Protein AF-A0A355GFF6-F1 (afdb_monomer_lite)

Foldseek 3Di:
DDDDPPPDDPVVVVVVVVVVVVVVVVVVVVLVVLLVVLVVLLVVLCVQLVVCVVVVVLVSNLVSLVSNLVSCVSNVDDDPVNVVSVVSNVVSVVVVVVVPPDVVVVVVVVVVVDVVVDPVVVVVVVD

Structure (mmCIF, N/CA/C/O backbone):
data_AF-A0A355GFF6-F1
#
_entry.id   AF-A0A355GFF6-F1
#
loop_
_atom_site.group_PDB
_atom_site.id
_atom_site.type_symbol
_atom_site.label_atom_id
_atom_site.label_alt_id
_atom_site.label_comp_id
_atom_site.label_asym_id
_atom_site.label_entity_id
_atom_site.label_seq_id
_atom_site.pdbx_PDB_ins_code
_atom_site.Cartn_x
_atom_site.Cartn_y
_atom_site.Cartn_z
_atom_site.occupancy
_atom_site.B_iso_or_equiv
_atom_site.auth_seq_id
_atom_site.auth_comp_id
_atom_site.auth_asym_id
_atom_site.auth_atom_id
_atom_site.pdbx_PDB_model_num
ATOM 1 N N . PRO A 1 1 ? 1.981 -6.038 -62.815 1.00 48.22 1 PRO A N 1
ATOM 2 C CA . PRO A 1 1 ? 3.260 -5.402 -62.404 1.00 48.22 1 PRO A CA 1
ATOM 3 C C . PRO A 1 1 ? 3.141 -4.952 -60.939 1.00 48.22 1 PRO A C 1
ATOM 5 O O . PRO A 1 1 ? 2.131 -4.349 -60.594 1.00 48.22 1 PRO A O 1
ATOM 8 N N . ALA A 1 2 ? 4.091 -5.349 -60.086 1.00 52.38 2 ALA A N 1
ATOM 9 C CA . ALA A 1 2 ? 3.999 -5.303 -58.619 1.00 52.38 2 ALA A CA 1
ATOM 10 C C . ALA A 1 2 ? 3.908 -3.875 -58.017 1.00 52.38 2 ALA A C 1
ATOM 12 O O . ALA A 1 2 ? 4.435 -2.929 -58.612 1.00 52.38 2 ALA A O 1
ATOM 13 N N . PRO A 1 3 ? 3.266 -3.700 -56.842 1.00 60.47 3 PRO A N 1
ATOM 14 C CA . PRO A 1 3 ? 3.024 -2.388 -56.244 1.00 60.47 3 PRO A CA 1
ATOM 15 C C . PRO A 1 3 ? 4.305 -1.776 -55.653 1.00 60.47 3 PRO A C 1
ATOM 17 O O . PRO A 1 3 ? 5.079 -2.433 -54.961 1.00 60.47 3 PRO A O 1
ATOM 20 N N . ARG A 1 4 ? 4.527 -0.481 -55.911 1.00 62.22 4 ARG A N 1
ATOM 21 C CA . ARG A 1 4 ? 5.644 0.309 -55.366 1.00 62.22 4 ARG A CA 1
ATOM 22 C C . ARG A 1 4 ? 5.295 0.837 -53.971 1.00 62.22 4 ARG A C 1
ATOM 24 O O . ARG A 1 4 ? 4.825 1.962 -53.842 1.00 62.22 4 ARG A O 1
ATOM 31 N N . THR A 1 5 ? 5.576 0.079 -52.917 1.00 59.50 5 THR A N 1
ATOM 32 C CA . THR A 1 5 ? 5.557 0.614 -51.545 1.00 59.50 5 THR A CA 1
ATOM 33 C C . THR A 1 5 ? 6.930 1.188 -51.190 1.00 59.50 5 THR A C 1
ATOM 35 O O . THR A 1 5 ? 7.807 0.485 -50.697 1.00 59.50 5 THR A O 1
ATOM 38 N N . ARG A 1 6 ? 7.138 2.486 -51.440 1.00 64.44 6 ARG A N 1
ATOM 39 C CA . ARG A 1 6 ? 8.245 3.257 -50.843 1.00 64.44 6 ARG A CA 1
ATOM 40 C C . ARG A 1 6 ? 7.728 3.970 -49.592 1.00 64.44 6 ARG A C 1
ATOM 42 O O . ARG A 1 6 ? 7.446 5.160 -49.648 1.00 64.44 6 ARG A O 1
ATOM 49 N N . LEU A 1 7 ? 7.551 3.241 -48.490 1.00 58.78 7 LEU A N 1
ATOM 50 C CA . LEU A 1 7 ? 7.052 3.819 -47.229 1.00 58.78 7 LEU A CA 1
ATOM 51 C C . LEU A 1 7 ? 8.117 3.960 -46.130 1.00 58.78 7 LEU A C 1
ATOM 53 O O . LEU A 1 7 ? 7.887 4.676 -45.163 1.00 58.78 7 LEU A O 1
ATOM 57 N N . LEU A 1 8 ? 9.313 3.393 -46.302 1.00 62.09 8 LEU A N 1
ATOM 58 C CA . LEU A 1 8 ? 10.446 3.615 -45.402 1.00 62.09 8 LEU A CA 1
ATOM 59 C C . LEU A 1 8 ? 11.676 4.033 -46.207 1.00 62.09 8 LEU A C 1
ATOM 61 O O . LEU A 1 8 ? 12.243 3.238 -46.953 1.00 62.09 8 LEU A O 1
ATOM 65 N N . THR A 1 9 ? 12.112 5.285 -46.053 1.00 77.00 9 THR A N 1
ATOM 66 C CA . THR A 1 9 ? 13.504 5.619 -46.366 1.00 77.00 9 THR A CA 1
ATOM 67 C C . THR A 1 9 ? 14.391 4.951 -45.311 1.00 77.00 9 THR A C 1
ATOM 69 O O . THR A 1 9 ? 14.042 4.985 -44.127 1.00 77.00 9 THR A O 1
ATOM 72 N N . PRO A 1 10 ? 15.527 4.343 -45.699 1.00 79.44 10 PRO A N 1
ATOM 73 C CA . PRO A 1 10 ? 16.361 3.547 -44.791 1.00 79.44 10 PRO A CA 1
ATOM 74 C C . PRO A 1 10 ? 16.775 4.331 -43.537 1.00 79.44 10 PRO A C 1
ATOM 76 O O . PRO A 1 10 ? 16.804 3.786 -42.439 1.00 79.44 10 PRO A O 1
ATOM 79 N N . PHE A 1 11 ? 16.974 5.643 -43.674 1.00 82.69 11 PHE A N 1
ATOM 80 C CA . PHE A 1 11 ? 17.254 6.543 -42.558 1.00 82.69 11 PHE A CA 1
ATOM 81 C C . PHE A 1 11 ? 16.125 6.611 -41.513 1.00 82.69 11 PHE A C 1
ATOM 83 O O . PHE A 1 11 ? 16.388 6.563 -40.314 1.00 82.69 11 PHE A O 1
ATOM 90 N N . ARG A 1 12 ? 14.855 6.680 -41.940 1.00 84.75 12 ARG A N 1
ATOM 91 C CA . ARG A 1 12 ? 13.707 6.758 -41.017 1.00 84.75 12 ARG A CA 1
ATOM 92 C C . ARG A 1 12 ? 13.494 5.445 -40.266 1.00 84.75 12 ARG A C 1
ATOM 94 O O . ARG A 1 12 ? 13.119 5.493 -39.102 1.00 84.75 12 ARG A O 1
ATOM 101 N N . ALA A 1 13 ? 13.791 4.309 -40.902 1.00 86.12 13 ALA A N 1
ATOM 102 C CA . ALA A 1 13 ? 13.747 2.995 -40.261 1.00 86.12 13 ALA A CA 1
ATOM 103 C C . ALA A 1 13 ? 14.768 2.895 -39.113 1.00 86.12 13 ALA A C 1
ATOM 105 O O . ALA A 1 13 ? 14.422 2.503 -37.997 1.00 86.12 13 ALA A O 1
ATOM 106 N N . ILE A 1 14 ? 16.007 3.329 -39.365 1.00 89.06 14 ILE A N 1
ATOM 107 C CA . ILE A 1 14 ? 17.073 3.351 -38.354 1.00 89.06 14 ILE A CA 1
ATOM 108 C C . ILE A 1 14 ? 16.699 4.296 -37.206 1.00 89.06 14 ILE A C 1
ATOM 110 O O . ILE A 1 14 ? 16.776 3.908 -36.042 1.00 89.06 14 ILE A O 1
ATOM 114 N N . LEU A 1 15 ? 16.222 5.506 -37.519 1.00 92.00 15 LEU A N 1
ATOM 115 C CA . LEU A 1 15 ? 15.822 6.484 -36.505 1.00 92.00 15 LEU A CA 1
ATOM 116 C C . LEU A 1 15 ? 14.672 5.967 -35.626 1.00 92.00 15 LEU A C 1
ATOM 118 O O . LEU A 1 15 ? 14.729 6.104 -34.406 1.00 92.00 15 LEU A O 1
ATOM 122 N N . SER A 1 16 ? 13.661 5.322 -36.222 1.00 92.25 16 SER A N 1
ATOM 123 C CA . SER A 1 16 ? 12.580 4.694 -35.453 1.00 92.25 16 SER A CA 1
ATOM 124 C C . SER A 1 16 ? 13.083 3.572 -34.548 1.00 92.25 16 SER A C 1
ATOM 126 O O . SER A 1 16 ? 12.622 3.467 -33.417 1.00 92.25 16 SER A O 1
ATOM 128 N N . GLY A 1 17 ? 14.064 2.785 -35.003 1.00 91.94 17 GLY A N 1
ATOM 129 C CA . GLY A 1 17 ? 14.686 1.743 -34.187 1.00 91.94 17 GLY A CA 1
ATOM 130 C C . GLY A 1 17 ? 15.402 2.318 -32.964 1.00 91.94 17 GLY A C 1
ATOM 131 O O . GLY A 1 17 ? 15.198 1.837 -31.854 1.00 91.94 17 GLY A O 1
ATOM 132 N N . ILE A 1 18 ? 16.173 3.396 -33.143 1.00 92.81 18 ILE A N 1
ATOM 133 C CA . ILE A 1 18 ? 16.869 4.073 -32.037 1.00 92.81 18 ILE A CA 1
ATOM 134 C C . ILE A 1 18 ? 15.863 4.644 -31.033 1.00 92.81 18 ILE A C 1
ATOM 136 O O . ILE A 1 18 ? 15.993 4.401 -29.835 1.00 92.81 18 ILE A O 1
ATOM 140 N N . ILE A 1 19 ? 14.837 5.362 -31.505 1.00 94.38 19 ILE A N 1
ATOM 141 C CA . ILE A 1 19 ? 13.800 5.939 -30.635 1.00 94.38 19 ILE A CA 1
ATOM 142 C C . ILE A 1 19 ? 13.077 4.840 -29.850 1.00 94.38 19 ILE A C 1
ATOM 144 O O . ILE A 1 19 ? 12.836 5.000 -28.656 1.00 94.38 19 ILE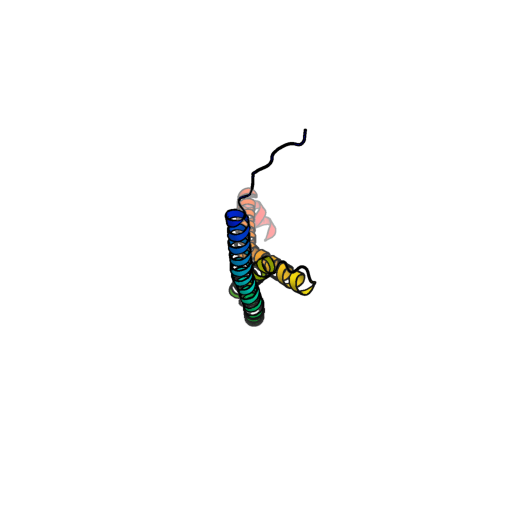 A O 1
ATOM 148 N N . LEU A 1 20 ? 12.770 3.713 -30.495 1.00 94.69 20 LEU A N 1
ATOM 149 C CA . LEU A 1 20 ? 12.105 2.583 -29.856 1.00 94.69 20 LEU A CA 1
ATOM 150 C C . LEU A 1 20 ? 12.975 1.969 -28.749 1.00 94.69 20 LEU A C 1
ATOM 152 O O . LEU A 1 20 ? 12.479 1.736 -27.651 1.00 94.69 20 LEU A O 1
ATOM 156 N N . ILE A 1 21 ? 14.276 1.780 -28.990 1.00 93.00 21 ILE A N 1
ATOM 157 C CA . ILE A 1 21 ? 15.212 1.253 -27.982 1.00 93.00 21 ILE A CA 1
ATOM 158 C C . ILE A 1 21 ? 15.357 2.223 -26.802 1.00 93.00 21 ILE A C 1
ATOM 160 O O . ILE A 1 21 ? 15.277 1.800 -25.647 1.00 93.00 21 ILE A O 1
ATOM 164 N N . VAL A 1 22 ? 15.531 3.521 -27.072 1.00 93.56 22 VAL A N 1
ATOM 165 C CA . VAL A 1 22 ? 15.653 4.548 -26.023 1.00 93.56 22 VAL A CA 1
ATOM 166 C C . VAL A 1 22 ? 14.366 4.634 -25.203 1.00 93.56 22 VAL A C 1
ATOM 168 O O . VAL A 1 22 ? 14.424 4.672 -23.975 1.00 93.56 22 VAL A O 1
ATOM 171 N N . GLY A 1 23 ? 13.207 4.596 -25.864 1.00 92.81 23 GLY A N 1
ATOM 172 C CA . GLY A 1 23 ? 11.900 4.595 -25.214 1.00 92.81 23 GLY A CA 1
ATOM 173 C C . GLY A 1 23 ? 11.693 3.379 -24.312 1.00 92.81 23 GLY A C 1
ATOM 174 O O . GLY A 1 23 ? 11.337 3.545 -23.147 1.00 92.81 23 GLY A O 1
ATOM 175 N N . LEU A 1 24 ? 11.979 2.169 -24.807 1.00 92.38 24 LEU A N 1
ATOM 176 C CA . LEU A 1 24 ? 11.878 0.937 -24.015 1.00 92.38 24 LEU A CA 1
ATOM 177 C C . LEU A 1 24 ? 12.830 0.943 -22.817 1.00 92.38 24 LEU A C 1
ATOM 179 O O . LEU A 1 24 ? 12.431 0.572 -21.716 1.00 92.38 24 LEU A O 1
ATOM 183 N N . THR A 1 25 ? 14.067 1.405 -23.010 1.00 92.06 25 THR A N 1
ATOM 184 C CA . THR A 1 25 ? 15.063 1.480 -21.931 1.00 92.06 25 THR A CA 1
ATOM 185 C C . THR A 1 25 ? 14.640 2.479 -20.858 1.00 92.06 25 THR A C 1
ATOM 187 O O . THR A 1 25 ? 14.638 2.154 -19.672 1.00 92.06 25 THR A O 1
ATOM 190 N N . GLY A 1 26 ? 14.228 3.683 -21.265 1.00 90.56 26 GLY A N 1
ATOM 191 C CA . GLY A 1 26 ? 13.745 4.708 -20.342 1.00 90.56 26 GLY A CA 1
ATOM 192 C C . GLY A 1 26 ? 12.510 4.250 -19.566 1.00 90.56 26 GLY A C 1
ATOM 193 O O . GLY A 1 26 ? 12.450 4.406 -18.345 1.00 90.56 26 GLY A O 1
ATOM 194 N N . TYR A 1 27 ? 11.557 3.615 -20.254 1.00 90.25 27 TYR A N 1
ATOM 195 C CA . TYR A 1 27 ? 10.376 3.023 -19.630 1.00 90.25 27 TYR A CA 1
ATOM 196 C C . TYR A 1 27 ? 10.747 1.926 -18.622 1.00 90.25 27 TYR A C 1
ATOM 198 O O . TYR A 1 27 ? 10.252 1.941 -17.496 1.00 90.25 27 TYR A O 1
ATOM 206 N N . GLY A 1 28 ? 11.659 1.019 -18.986 1.00 84.88 28 GLY A N 1
ATOM 207 C CA . GLY A 1 28 ? 12.115 -0.064 -18.114 1.00 84.88 28 GLY A CA 1
ATOM 208 C C . GLY A 1 28 ? 12.755 0.438 -16.818 1.00 84.88 28 GLY A C 1
ATOM 209 O O . GLY A 1 28 ? 12.445 -0.074 -15.744 1.00 84.88 28 GLY A O 1
ATOM 210 N N . ILE A 1 29 ? 13.576 1.493 -16.887 1.00 84.94 29 ILE A N 1
ATOM 211 C CA . ILE A 1 29 ? 14.202 2.104 -15.701 1.00 84.94 29 ILE A CA 1
ATOM 212 C C . ILE A 1 29 ? 13.143 2.682 -14.755 1.00 84.94 29 ILE A C 1
ATOM 214 O O . ILE A 1 29 ? 13.200 2.459 -13.544 1.00 84.94 29 ILE A O 1
ATOM 218 N N . LEU A 1 30 ? 12.164 3.417 -15.291 1.00 83.94 30 LEU A N 1
ATOM 219 C CA . LEU A 1 30 ? 11.085 3.988 -14.482 1.00 83.94 30 LEU A CA 1
ATOM 220 C C . LEU A 1 30 ? 10.209 2.899 -13.860 1.00 83.94 30 LEU A C 1
ATOM 222 O O . LEU A 1 30 ? 9.834 3.010 -12.694 1.00 83.94 30 LEU A O 1
ATOM 226 N N . HIS A 1 31 ? 9.903 1.848 -14.618 1.00 85.81 31 HIS A N 1
ATOM 227 C CA . HIS A 1 31 ? 9.126 0.716 -14.130 1.00 85.81 31 HIS A CA 1
ATOM 228 C C . HIS A 1 31 ? 9.859 -0.015 -12.996 1.00 85.81 31 HIS A C 1
ATOM 230 O O . HIS A 1 31 ? 9.277 -0.225 -11.937 1.00 85.81 31 HIS A O 1
ATOM 236 N N . SER A 1 32 ? 11.158 -0.289 -13.160 1.00 81.12 32 SER A N 1
ATOM 237 C CA . SER A 1 32 ? 11.985 -0.936 -12.134 1.00 81.12 32 SER A CA 1
ATOM 238 C C . SER A 1 32 ? 12.013 -0.151 -10.822 1.00 81.12 32 SER A C 1
ATOM 240 O O . SER A 1 32 ? 11.831 -0.734 -9.758 1.00 81.12 32 SER A O 1
ATOM 242 N N . ARG A 1 33 ? 12.186 1.177 -10.883 1.00 85.69 33 ARG A N 1
ATOM 243 C CA . ARG A 1 33 ? 12.213 2.022 -9.676 1.00 85.69 33 ARG A CA 1
ATOM 244 C C . ARG A 1 33 ? 10.884 2.023 -8.931 1.00 85.69 33 ARG A C 1
ATOM 246 O O . ARG A 1 33 ? 10.878 1.990 -7.706 1.00 85.69 33 ARG A O 1
ATOM 253 N N . LYS A 1 34 ? 9.761 2.044 -9.657 1.00 85.50 34 LYS A N 1
ATOM 254 C CA . LYS A 1 34 ? 8.428 1.968 -9.040 1.00 85.50 34 LYS A CA 1
ATOM 255 C C . LYS A 1 34 ? 8.220 0.642 -8.310 1.00 85.50 34 LYS A C 1
ATOM 257 O O . LYS A 1 34 ? 7.662 0.647 -7.220 1.00 85.50 34 LYS A O 1
ATOM 262 N N . MET A 1 35 ? 8.687 -0.466 -8.888 1.00 87.19 35 MET A N 1
ATOM 263 C CA . MET A 1 35 ? 8.602 -1.785 -8.252 1.00 87.19 35 MET A CA 1
ATOM 264 C C . MET A 1 35 ? 9.463 -1.862 -6.988 1.00 87.19 35 MET A C 1
ATOM 266 O O . MET A 1 35 ? 9.000 -2.337 -5.956 1.00 87.19 35 MET A O 1
ATOM 270 N N . GLU A 1 36 ? 10.691 -1.347 -7.040 1.00 86.94 36 GLU A N 1
ATOM 271 C CA . GLU A 1 36 ? 11.598 -1.324 -5.888 1.00 86.94 36 GLU A CA 1
ATOM 272 C C . GLU A 1 36 ? 11.021 -0.491 -4.734 1.00 86.94 36 GLU A C 1
ATOM 274 O O . GLU A 1 36 ? 10.872 -0.992 -3.620 1.00 86.94 36 GLU A O 1
ATOM 279 N N . GLN A 1 37 ? 10.568 0.731 -5.025 1.00 90.31 37 GLN A N 1
ATOM 280 C CA . GLN A 1 37 ? 9.932 1.607 -4.038 1.00 90.31 37 GLN A CA 1
ATOM 281 C C . GLN A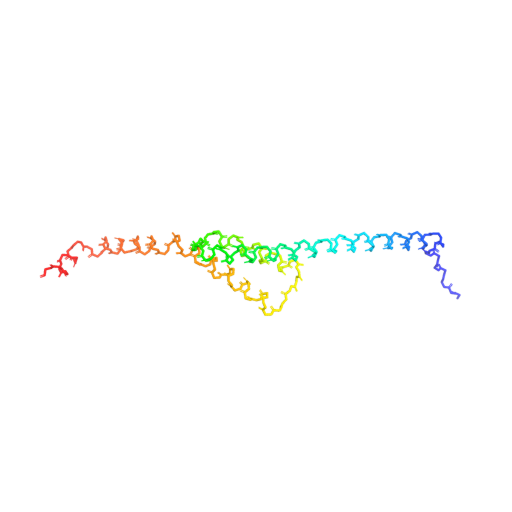 1 37 ? 8.666 0.994 -3.435 1.00 90.31 37 GLN A C 1
ATOM 283 O O . GLN A 1 37 ? 8.437 1.109 -2.231 1.00 90.31 37 GLN A O 1
ATOM 288 N N . ALA A 1 38 ? 7.839 0.333 -4.247 1.00 89.88 38 ALA A N 1
ATOM 289 C CA . ALA A 1 38 ? 6.647 -0.343 -3.750 1.00 89.88 38 ALA A CA 1
ATOM 290 C C . ALA A 1 38 ? 7.009 -1.534 -2.849 1.00 89.88 38 ALA A C 1
ATOM 292 O O . ALA A 1 38 ? 6.371 -1.738 -1.821 1.00 89.88 38 ALA A O 1
ATOM 293 N N . SER A 1 39 ? 8.068 -2.281 -3.169 1.00 90.25 39 SER A N 1
ATOM 294 C CA . SER A 1 39 ? 8.550 -3.376 -2.320 1.00 90.25 39 SER A CA 1
ATOM 295 C C . SER A 1 39 ? 9.064 -2.879 -0.967 1.00 90.25 39 SER A C 1
ATOM 297 O O . SER A 1 39 ? 8.747 -3.469 0.069 1.00 90.25 39 SER A O 1
ATOM 299 N N . GLU A 1 40 ? 9.835 -1.792 -0.955 1.00 93.06 40 GLU A N 1
ATOM 300 C CA . GLU A 1 40 ? 10.296 -1.169 0.290 1.00 93.06 40 GLU A CA 1
ATOM 301 C C . GLU A 1 40 ? 9.122 -0.640 1.112 1.00 93.06 40 GLU A C 1
ATOM 303 O O . GLU A 1 40 ? 9.000 -0.957 2.295 1.00 93.06 40 GLU A O 1
ATOM 308 N N . THR A 1 41 ? 8.207 0.086 0.464 1.00 93.00 41 THR A N 1
ATOM 309 C CA . THR A 1 41 ? 7.006 0.630 1.108 1.00 93.00 41 THR A CA 1
ATOM 310 C C . THR A 1 41 ? 6.163 -0.480 1.720 1.00 93.00 41 THR A C 1
ATOM 312 O O . THR A 1 41 ? 5.742 -0.350 2.864 1.00 93.00 41 THR A O 1
ATOM 315 N N . LEU A 1 42 ? 5.955 -1.592 1.009 1.00 93.62 42 LEU A N 1
ATOM 316 C CA . LEU A 1 42 ? 5.217 -2.746 1.518 1.00 93.62 42 LEU A CA 1
ATOM 317 C C . LEU A 1 42 ? 5.846 -3.290 2.802 1.00 93.62 42 LEU A C 1
ATOM 319 O O . LEU A 1 42 ? 5.143 -3.508 3.789 1.00 93.62 42 LEU A O 1
ATOM 323 N N . LYS A 1 43 ? 7.166 -3.503 2.795 1.00 93.38 43 LYS A N 1
ATOM 324 C CA . LYS A 1 43 ? 7.887 -4.045 3.949 1.00 93.38 43 LYS A CA 1
ATOM 325 C C . LYS A 1 43 ? 7.782 -3.106 5.149 1.00 93.38 43 LYS A C 1
ATOM 327 O O . LYS A 1 43 ? 7.378 -3.541 6.223 1.00 93.38 43 LYS A O 1
ATOM 332 N N . THR A 1 44 ? 8.108 -1.830 4.953 1.00 95.25 44 THR A N 1
ATOM 333 C CA . THR A 1 44 ? 8.079 -0.827 6.021 1.00 95.25 44 THR A CA 1
ATOM 334 C C . THR A 1 44 ? 6.667 -0.629 6.557 1.00 95.25 44 THR A C 1
ATOM 336 O O . THR A 1 44 ? 6.467 -0.673 7.763 1.00 95.25 44 THR A O 1
ATOM 339 N N . ALA A 1 45 ? 5.671 -0.474 5.683 1.00 93.88 45 ALA A N 1
ATOM 340 C CA . ALA A 1 45 ? 4.292 -0.236 6.091 1.00 93.88 45 ALA A CA 1
ATOM 341 C C . ALA A 1 45 ? 3.684 -1.431 6.839 1.00 93.88 45 ALA A C 1
ATOM 343 O O . ALA A 1 45 ? 2.981 -1.229 7.823 1.00 93.88 45 ALA A O 1
ATOM 344 N N . THR A 1 46 ? 3.987 -2.665 6.420 1.00 93.38 46 THR A N 1
ATOM 345 C CA . THR A 1 46 ? 3.514 -3.870 7.124 1.00 93.38 46 THR A CA 1
ATOM 346 C C . THR A 1 46 ? 4.156 -3.980 8.504 1.00 93.38 46 THR A C 1
ATOM 348 O O . THR A 1 46 ? 3.456 -4.219 9.483 1.00 93.38 46 THR A O 1
ATOM 351 N N . GLN A 1 47 ? 5.469 -3.742 8.601 1.00 95.38 47 GLN A N 1
ATOM 352 C CA . GLN A 1 47 ? 6.177 -3.771 9.879 1.00 95.38 47 GLN A CA 1
ATOM 353 C C . GLN A 1 47 ? 5.650 -2.694 10.837 1.00 95.38 47 GLN A C 1
ATOM 355 O O . GLN A 1 47 ? 5.280 -3.007 11.963 1.00 95.38 47 GLN A O 1
ATOM 360 N N . THR A 1 48 ? 5.531 -1.447 10.374 1.00 95.00 48 THR A N 1
ATOM 361 C CA . THR A 1 48 ? 4.954 -0.355 11.169 1.00 95.00 48 THR A CA 1
ATOM 362 C C . THR A 1 48 ? 3.509 -0.646 11.567 1.00 95.00 48 THR A C 1
ATOM 364 O O . THR A 1 48 ? 3.126 -0.398 12.703 1.00 95.00 48 THR A O 1
ATOM 367 N N . GLY A 1 49 ? 2.696 -1.198 10.663 1.00 92.69 49 GLY A N 1
ATOM 368 C CA . GLY A 1 49 ? 1.321 -1.579 10.978 1.00 92.69 49 GLY A CA 1
ATOM 369 C C . GLY A 1 49 ? 1.251 -2.638 12.074 1.00 92.69 49 GLY A C 1
ATOM 370 O O . GLY A 1 49 ? 0.404 -2.541 12.955 1.00 92.69 49 GLY A O 1
ATOM 371 N N . GLN A 1 50 ? 2.153 -3.619 12.056 1.00 93.94 50 GLN A N 1
ATOM 372 C CA . GLN A 1 50 ? 2.226 -4.651 13.085 1.00 93.94 50 GLN A CA 1
ATOM 373 C C . GLN A 1 50 ? 2.697 -4.099 14.437 1.00 93.94 50 GLN A C 1
ATOM 375 O O . GLN A 1 50 ? 2.068 -4.382 15.450 1.00 93.94 50 GLN A O 1
ATOM 380 N N . GLU A 1 51 ? 3.717 -3.241 14.449 1.00 96.00 51 GLU A N 1
ATOM 381 C CA . GLU A 1 51 ? 4.174 -2.549 15.663 1.00 96.00 51 GLU A CA 1
ATOM 382 C C . GLU A 1 51 ? 3.065 -1.678 16.282 1.00 96.00 51 GLU A C 1
ATOM 384 O O . GLU A 1 51 ? 2.954 -1.594 17.503 1.00 96.00 51 GLU A O 1
ATOM 389 N N . LEU A 1 52 ? 2.229 -1.036 15.457 1.00 93.56 52 LEU A N 1
ATOM 390 C CA . LEU A 1 52 ? 1.103 -0.218 15.924 1.00 93.56 52 LEU A CA 1
ATOM 391 C C . LEU A 1 52 ? -0.067 -1.067 16.435 1.00 93.56 52 LEU A C 1
ATOM 393 O O . LEU A 1 52 ? -0.705 -0.684 17.411 1.00 93.56 52 LEU A O 1
ATOM 397 N N . LEU A 1 53 ? -0.311 -2.238 15.836 1.00 91.50 53 LEU A N 1
ATOM 398 C CA . LEU A 1 53 ? -1.264 -3.214 16.375 1.00 91.50 53 LEU A CA 1
ATOM 399 C C . LEU A 1 53 ? -0.840 -3.709 17.762 1.00 91.50 53 LEU A C 1
ATOM 401 O O . LEU A 1 53 ? -1.679 -3.807 18.652 1.00 91.50 53 LEU A O 1
ATOM 405 N N . GLU A 1 54 ? 0.451 -3.986 17.959 1.00 93.75 54 GLU A N 1
ATOM 406 C CA . GLU A 1 54 ? 1.005 -4.385 19.262 1.00 93.75 54 GLU A CA 1
ATOM 407 C C . GLU A 1 54 ? 0.888 -3.276 20.319 1.00 93.75 54 GLU A C 1
ATOM 409 O O . GLU A 1 54 ? 0.781 -3.563 21.509 1.00 93.75 54 GLU A O 1
ATOM 414 N N . GLN A 1 55 ? 0.875 -2.014 19.887 1.00 93.69 55 GLN A N 1
ATOM 415 C CA . GLN A 1 55 ? 0.668 -0.837 20.736 1.00 93.69 55 GLN A CA 1
ATOM 416 C C . GLN A 1 55 ? -0.814 -0.469 20.920 1.00 93.69 55 GLN A C 1
ATOM 418 O O . GLN A 1 55 ? -1.106 0.563 21.520 1.00 93.69 55 GLN A O 1
ATOM 423 N N . GLU A 1 56 ? -1.739 -1.279 20.394 1.00 88.81 56 GLU A N 1
ATOM 424 C CA . GLU A 1 56 ? -3.188 -1.029 20.386 1.00 88.81 56 GLU A CA 1
ATOM 425 C C . GLU A 1 56 ? -3.605 0.280 19.674 1.00 88.81 56 GLU A C 1
ATOM 427 O O . GLU A 1 56 ? -4.754 0.719 19.774 1.00 88.81 56 GLU A O 1
ATOM 432 N N . ASP A 1 57 ? -2.715 0.888 18.882 1.00 91.12 57 ASP A N 1
ATOM 433 C CA . ASP A 1 57 ? -3.030 2.049 18.047 1.00 91.12 57 ASP A CA 1
ATOM 434 C C . ASP A 1 57 ? -3.675 1.595 16.732 1.00 91.12 57 ASP A C 1
ATOM 436 O O . ASP A 1 57 ? -3.047 1.497 15.673 1.00 91.12 57 ASP A O 1
ATOM 440 N N . LEU A 1 58 ? -4.976 1.313 16.804 1.00 87.44 58 LEU A N 1
ATOM 441 C CA . LEU A 1 58 ? -5.766 0.836 15.668 1.00 87.44 58 LEU A CA 1
ATOM 442 C C . LEU A 1 58 ? -5.873 1.870 14.534 1.00 87.44 58 LEU A C 1
ATOM 444 O O . LEU A 1 58 ? -5.977 1.492 13.364 1.00 87.44 58 LEU A O 1
ATOM 448 N N . ILE A 1 59 ? -5.825 3.169 14.850 1.00 88.25 59 ILE A N 1
ATOM 449 C CA . ILE A 1 59 ? -5.908 4.246 13.851 1.00 88.25 59 ILE A CA 1
ATOM 450 C C . ILE A 1 59 ? -4.592 4.321 13.075 1.00 88.25 59 ILE A C 1
ATOM 452 O O . ILE A 1 59 ? -4.597 4.327 11.838 1.00 88.25 59 ILE A O 1
ATOM 456 N N . GLY A 1 60 ? -3.468 4.330 13.794 1.00 88.38 60 GLY A N 1
ATOM 457 C CA . GLY A 1 60 ? -2.135 4.282 13.207 1.00 88.38 60 GLY A CA 1
ATOM 458 C C . GLY A 1 60 ? -1.924 3.010 12.385 1.00 88.38 60 GLY A C 1
ATOM 459 O O . GLY A 1 60 ? -1.456 3.079 11.243 1.00 88.38 60 GLY A O 1
ATOM 460 N N . ALA A 1 61 ? -2.342 1.859 12.916 1.00 92.19 61 ALA A N 1
ATOM 461 C CA . ALA A 1 61 ? -2.281 0.583 12.214 1.00 92.19 61 ALA A CA 1
ATOM 462 C C . ALA A 1 61 ? -3.095 0.608 10.912 1.00 92.19 61 ALA A C 1
ATOM 464 O O . ALA A 1 61 ? -2.578 0.215 9.866 1.00 92.19 61 ALA A O 1
ATOM 465 N N . ASN A 1 62 ? -4.331 1.125 10.929 1.00 91.75 62 ASN A N 1
ATOM 466 C CA . ASN A 1 62 ? -5.160 1.250 9.725 1.00 91.75 62 ASN A CA 1
ATOM 467 C C . ASN A 1 62 ? -4.454 2.080 8.638 1.00 91.75 62 ASN A C 1
ATOM 469 O O . ASN A 1 62 ? -4.363 1.652 7.486 1.00 91.75 62 ASN A O 1
ATOM 473 N N . ALA A 1 63 ? -3.887 3.233 9.004 1.00 92.81 63 ALA A N 1
ATOM 474 C CA . ALA A 1 63 ? -3.157 4.080 8.062 1.00 92.81 63 ALA A CA 1
ATOM 475 C C . ALA A 1 63 ? -1.918 3.378 7.472 1.00 92.81 63 ALA A C 1
ATOM 477 O O . ALA A 1 63 ? -1.623 3.523 6.282 1.00 92.81 63 ALA A O 1
ATOM 478 N N . ALA A 1 64 ? -1.191 2.602 8.280 1.00 94.06 64 ALA A N 1
ATOM 479 C CA . ALA A 1 64 ? -0.040 1.830 7.821 1.00 94.06 64 ALA A CA 1
ATOM 480 C C . ALA A 1 64 ? -0.453 0.687 6.874 1.00 94.06 64 ALA A C 1
ATOM 482 O O . ALA A 1 64 ? 0.105 0.556 5.783 1.00 94.06 64 ALA A O 1
ATOM 483 N N . TYR A 1 65 ? -1.487 -0.083 7.220 1.00 94.31 65 TYR A N 1
ATOM 484 C CA . TYR A 1 65 ? -1.980 -1.180 6.383 1.00 94.31 65 TYR A CA 1
ATOM 485 C C . TYR A 1 65 ? -2.620 -0.706 5.068 1.00 94.31 65 TYR A C 1
ATOM 487 O O . TYR A 1 65 ? -2.515 -1.409 4.062 1.00 94.31 65 TYR A O 1
ATOM 495 N N . GLN A 1 66 ? -3.198 0.499 5.011 1.00 94.44 66 GLN A N 1
ATOM 496 C CA . GLN A 1 66 ? -3.640 1.098 3.743 1.00 94.44 66 GLN A CA 1
ATOM 497 C C . GLN A 1 66 ? -2.466 1.389 2.797 1.00 94.44 66 GLN A C 1
ATOM 499 O O . GLN A 1 66 ? -2.533 1.059 1.614 1.00 94.44 66 GLN A O 1
ATOM 504 N N . LYS A 1 67 ? -1.342 1.908 3.309 1.00 94.00 67 LYS A N 1
ATOM 505 C CA . LYS A 1 67 ? -0.124 2.099 2.496 1.00 94.00 67 LYS A CA 1
ATOM 506 C C . LYS A 1 67 ? 0.441 0.769 1.993 1.00 94.00 67 LYS A C 1
ATOM 508 O O . LYS A 1 67 ? 0.891 0.680 0.852 1.00 94.00 67 LYS A O 1
ATOM 513 N N . ALA A 1 68 ? 0.392 -0.277 2.822 1.00 94.12 68 ALA A N 1
ATOM 514 C CA . ALA A 1 68 ? 0.779 -1.626 2.413 1.00 94.12 68 ALA A CA 1
ATOM 515 C C . ALA A 1 68 ? -0.135 -2.162 1.290 1.00 94.12 68 ALA A C 1
ATOM 517 O O . ALA A 1 68 ? 0.353 -2.732 0.313 1.00 94.12 68 ALA A O 1
ATOM 518 N N . PHE A 1 69 ? -1.447 -1.922 1.378 1.00 93.25 69 PHE A N 1
ATOM 519 C CA . PHE A 1 69 ? -2.415 -2.277 0.336 1.00 93.25 69 PHE A CA 1
ATOM 520 C C . PHE A 1 69 ? -2.140 -1.562 -0.999 1.00 93.25 69 PHE A C 1
ATOM 522 O O . PHE A 1 69 ? -2.151 -2.189 -2.064 1.00 93.25 69 PHE A O 1
ATOM 529 N N . GLU A 1 70 ? -1.861 -0.258 -0.963 1.00 93.06 70 GLU A N 1
ATOM 530 C CA . GLU A 1 70 ? -1.501 0.518 -2.157 1.00 93.06 70 GLU A CA 1
ATOM 531 C C . GLU A 1 70 ? -0.216 -0.014 -2.801 1.00 93.06 70 GLU A C 1
ATOM 533 O O . GLU A 1 70 ? -0.170 -0.238 -4.013 1.00 93.06 70 GLU A O 1
ATOM 538 N N . ALA A 1 71 ? 0.803 -0.312 -1.991 1.00 92.19 71 ALA A N 1
ATOM 539 C CA . ALA A 1 71 ? 2.049 -0.904 -2.462 1.00 92.19 71 ALA A CA 1
ATOM 540 C C . ALA A 1 71 ? 1.829 -2.276 -3.127 1.00 92.19 71 ALA A C 1
ATOM 542 O O . ALA A 1 71 ? 2.389 -2.539 -4.192 1.00 92.19 71 ALA A O 1
ATOM 543 N N . LEU A 1 72 ? 0.961 -3.129 -2.567 1.00 93.56 72 LEU A N 1
ATOM 544 C CA . LEU A 1 72 ? 0.575 -4.403 -3.192 1.00 93.56 72 LEU A CA 1
ATOM 545 C C . LEU A 1 72 ? -0.122 -4.224 -4.539 1.00 93.56 72 LEU A C 1
ATOM 547 O O . LEU A 1 72 ? 0.042 -5.065 -5.420 1.00 93.56 72 LEU A O 1
ATOM 551 N N . THR A 1 73 ? -0.892 -3.148 -4.695 1.00 90.50 73 THR A N 1
ATOM 552 C CA . THR A 1 73 ? -1.573 -2.824 -5.954 1.00 90.50 73 THR A CA 1
ATOM 553 C C . THR A 1 73 ? -0.567 -2.408 -7.027 1.00 90.50 73 THR A C 1
ATOM 555 O O . THR A 1 73 ? -0.696 -2.819 -8.174 1.00 90.50 73 THR A O 1
ATOM 558 N N . VAL A 1 74 ? 0.478 -1.656 -6.660 1.00 91.31 74 VAL A N 1
ATOM 559 C CA . VAL A 1 74 ? 1.573 -1.311 -7.586 1.00 91.31 74 VAL A CA 1
ATOM 560 C C . VAL A 1 74 ? 2.386 -2.546 -7.979 1.00 91.31 74 VAL A C 1
ATOM 562 O O . VAL A 1 74 ? 2.772 -2.670 -9.136 1.00 91.31 74 VAL A O 1
ATOM 565 N N . LEU A 1 75 ? 2.632 -3.455 -7.032 1.00 90.19 75 LEU A N 1
ATOM 566 C CA . LEU A 1 75 ? 3.381 -4.695 -7.261 1.00 90.19 75 LEU A CA 1
ATOM 567 C C . LEU A 1 75 ? 2.574 -5.785 -7.985 1.00 90.19 75 LEU A C 1
ATOM 569 O O . LEU A 1 75 ? 3.151 -6.813 -8.330 1.00 90.19 75 LEU A O 1
ATOM 573 N N . ASP A 1 76 ? 1.262 -5.594 -8.156 1.00 91.88 76 ASP A N 1
ATOM 574 C CA . ASP A 1 76 ? 0.320 -6.570 -8.726 1.00 91.88 76 ASP A CA 1
ATOM 575 C C . ASP A 1 76 ? 0.433 -7.979 -8.098 1.00 91.88 76 ASP A C 1
ATOM 577 O O . ASP A 1 76 ? 0.331 -9.020 -8.750 1.00 91.88 76 ASP A O 1
ATOM 581 N N . ARG A 1 77 ? 0.697 -8.029 -6.785 1.00 87.69 77 ARG A N 1
ATOM 582 C CA . ARG A 1 77 ? 0.942 -9.285 -6.059 1.00 87.69 77 ARG A CA 1
ATOM 583 C C . ARG A 1 77 ? -0.358 -9.983 -5.672 1.00 87.69 77 ARG A C 1
ATOM 585 O O . ARG A 1 77 ? -1.225 -9.390 -5.032 1.00 87.69 77 ARG A O 1
ATOM 592 N N . THR A 1 78 ? -0.484 -11.267 -5.988 1.00 91.44 78 THR A N 1
ATOM 593 C CA . THR A 1 78 ? -1.685 -12.084 -5.706 1.00 91.44 78 THR A CA 1
ATOM 594 C C . THR A 1 78 ? -1.401 -13.310 -4.835 1.00 91.44 78 THR A C 1
ATOM 596 O O . THR A 1 78 ? -2.251 -14.184 -4.683 1.00 91.44 78 THR A O 1
ATOM 599 N N . ASP A 1 79 ? -0.213 -13.372 -4.235 1.00 92.44 79 ASP A N 1
ATOM 600 C CA . ASP A 1 79 ? 0.187 -14.449 -3.334 1.00 92.44 79 ASP A CA 1
ATOM 601 C C . ASP A 1 79 ? -0.570 -14.422 -1.985 1.00 92.44 79 ASP A C 1
ATOM 603 O O . ASP A 1 79 ? -1.153 -13.395 -1.624 1.00 92.44 79 ASP A O 1
ATOM 607 N N . PRO A 1 80 ? -0.566 -15.530 -1.213 1.00 93.19 80 PRO A N 1
ATOM 608 C CA . PRO A 1 80 ? -1.296 -15.617 0.054 1.00 93.19 80 PRO A CA 1
ATOM 609 C C . PRO A 1 80 ? -0.967 -14.493 1.045 1.00 93.19 80 PRO A C 1
ATOM 611 O O . PRO A 1 80 ? -1.882 -13.886 1.589 1.00 93.19 80 PRO A O 1
ATOM 614 N N . ALA A 1 81 ? 0.310 -14.124 1.190 1.00 90.00 81 ALA A N 1
ATOM 615 C CA . ALA A 1 81 ? 0.712 -13.048 2.098 1.00 90.00 81 ALA A CA 1
ATOM 616 C C . ALA A 1 81 ? 0.150 -11.679 1.671 1.00 90.00 81 ALA A C 1
ATOM 618 O O . ALA A 1 81 ? -0.201 -10.851 2.510 1.00 90.00 81 ALA A O 1
ATOM 619 N N . ALA A 1 82 ? 0.018 -11.434 0.362 1.00 91.88 82 ALA A N 1
ATOM 620 C CA . ALA A 1 82 ? -0.658 -10.241 -0.138 1.00 91.88 82 ALA A CA 1
ATOM 621 C C . ALA A 1 82 ? -2.149 -10.238 0.234 1.00 91.88 82 ALA A C 1
ATOM 623 O O . ALA A 1 82 ? -2.700 -9.188 0.561 1.00 91.88 82 ALA A O 1
ATOM 624 N N . ASN A 1 83 ? -2.812 -11.395 0.204 1.00 93.19 83 ASN A N 1
ATOM 625 C CA . ASN A 1 83 ? -4.217 -11.495 0.594 1.00 93.19 83 ASN A CA 1
ATOM 626 C C . ASN A 1 83 ? -4.429 -11.260 2.088 1.00 93.19 83 ASN A C 1
ATOM 628 O O . ASN A 1 83 ? -5.382 -10.559 2.424 1.00 93.19 83 ASN A O 1
ATOM 632 N N . ASP A 1 84 ? -3.525 -11.738 2.943 1.00 94.25 84 ASP A N 1
ATOM 633 C CA . ASP A 1 84 ? -3.581 -11.480 4.386 1.00 94.25 84 ASP A CA 1
ATOM 634 C C . ASP A 1 84 ? -3.526 -9.973 4.669 1.00 94.25 84 ASP A C 1
ATOM 636 O O . ASP A 1 84 ? -4.408 -9.428 5.323 1.00 94.25 84 ASP A O 1
ATOM 640 N N . ILE A 1 85 ? -2.578 -9.248 4.062 1.00 92.81 85 ILE A N 1
ATOM 641 C CA . ILE A 1 85 ? -2.471 -7.784 4.208 1.00 92.81 85 ILE A CA 1
ATOM 642 C C . ILE A 1 85 ? -3.744 -7.076 3.714 1.00 92.81 85 ILE A C 1
ATOM 644 O O . ILE A 1 85 ? -4.225 -6.134 4.351 1.00 92.81 85 ILE A O 1
ATOM 648 N N . ARG A 1 86 ? -4.329 -7.525 2.592 1.00 93.25 86 ARG A N 1
ATOM 649 C CA . ARG A 1 86 ? -5.603 -6.978 2.085 1.00 93.25 86 ARG A CA 1
ATOM 650 C C . ARG A 1 86 ? -6.776 -7.264 3.009 1.00 93.25 86 ARG A C 1
ATOM 652 O O . ARG A 1 86 ? -7.732 -6.488 3.024 1.00 93.25 86 ARG A O 1
ATOM 659 N N . GLN A 1 87 ? -6.769 -8.406 3.680 1.00 94.81 87 GLN A N 1
ATOM 660 C CA . GLN A 1 87 ? -7.790 -8.765 4.648 1.00 94.81 87 GLN A CA 1
ATOM 661 C C . GLN A 1 87 ? -7.644 -7.893 5.897 1.00 94.81 87 GLN A C 1
ATOM 663 O O . GLN A 1 87 ? -8.582 -7.165 6.210 1.00 94.81 87 GLN A O 1
ATOM 668 N N . THR A 1 88 ? -6.457 -7.842 6.505 1.00 92.56 88 THR A N 1
ATOM 669 C CA . THR A 1 88 ? -6.171 -7.013 7.687 1.00 92.56 88 THR A CA 1
ATOM 670 C C . THR A 1 88 ? -6.492 -5.540 7.445 1.00 92.56 88 THR A C 1
ATOM 672 O O . THR A 1 88 ? -7.116 -4.893 8.279 1.00 92.56 88 THR A O 1
ATOM 675 N N . SER A 1 89 ? -6.140 -4.998 6.274 1.00 92.06 89 SER A N 1
ATOM 676 C CA . SER A 1 89 ? -6.489 -3.619 5.911 1.00 92.06 89 SER A CA 1
ATOM 677 C C . SER A 1 89 ? -8.005 -3.386 5.872 1.00 92.06 89 SER A C 1
ATOM 679 O O . SER A 1 89 ? -8.477 -2.353 6.343 1.00 92.06 89 SER A O 1
ATOM 681 N N . ARG A 1 90 ? -8.780 -4.341 5.341 1.00 92.56 90 ARG A N 1
ATOM 682 C CA . ARG A 1 90 ? -10.247 -4.248 5.291 1.00 92.56 90 ARG A CA 1
ATOM 683 C C . ARG A 1 90 ? -10.880 -4.393 6.671 1.00 92.56 90 ARG A C 1
ATOM 685 O O . ARG A 1 90 ? -11.831 -3.676 6.964 1.00 92.56 90 ARG A O 1
ATOM 692 N N . GLU A 1 91 ? -10.348 -5.274 7.509 1.00 91.69 91 GLU A N 1
ATOM 693 C CA . GLU A 1 91 ? -10.788 -5.442 8.897 1.00 91.69 91 GLU A CA 1
ATOM 694 C C . GLU A 1 91 ? -10.528 -4.173 9.716 1.00 91.69 91 GLU A C 1
ATOM 696 O O . GLU A 1 91 ? -11.437 -3.665 10.367 1.00 91.69 91 GLU A O 1
ATOM 701 N N . LEU A 1 92 ? -9.330 -3.594 9.609 1.00 90.44 92 LEU A N 1
ATOM 702 C CA . LEU A 1 92 ? -8.979 -2.336 10.271 1.00 90.44 92 LEU A CA 1
ATOM 703 C C . LEU A 1 92 ? -9.829 -1.159 9.796 1.00 90.44 92 LEU A C 1
ATOM 705 O O . LEU A 1 92 ? -10.263 -0.340 10.608 1.00 90.44 92 LEU A O 1
ATOM 709 N N . LEU A 1 93 ? -10.110 -1.089 8.494 1.00 89.00 93 LEU A N 1
ATOM 710 C CA . LEU A 1 93 ? -11.030 -0.096 7.955 1.00 89.00 93 LEU A CA 1
ATOM 711 C C . LEU A 1 93 ? -12.433 -0.276 8.546 1.00 89.00 93 LEU A C 1
ATOM 713 O O . LEU A 1 93 ? -13.018 0.705 8.997 1.00 89.00 93 LEU A O 1
ATOM 717 N N . ALA A 1 94 ? -12.945 -1.510 8.584 1.00 87.56 94 ALA A N 1
ATOM 718 C CA . ALA A 1 94 ? -14.256 -1.813 9.148 1.00 87.56 94 ALA A CA 1
ATOM 719 C C . ALA A 1 94 ? -14.335 -1.399 10.624 1.00 87.56 94 ALA A C 1
ATOM 721 O O . ALA A 1 94 ? -15.242 -0.652 10.986 1.00 87.56 94 ALA A O 1
ATOM 722 N N . ILE A 1 95 ? -13.344 -1.777 11.440 1.00 85.56 95 ILE A N 1
ATOM 723 C CA . ILE A 1 95 ? -13.235 -1.386 12.854 1.00 85.56 95 ILE A CA 1
ATOM 724 C C . ILE A 1 95 ? -13.255 0.140 13.000 1.00 85.56 95 ILE A C 1
ATOM 726 O O . ILE A 1 95 ? -14.038 0.678 13.782 1.00 85.56 95 ILE A O 1
ATOM 730 N N . ASN A 1 96 ? -12.447 0.852 12.213 1.00 82.12 96 ASN A N 1
ATOM 731 C CA . ASN A 1 96 ? -12.369 2.309 12.278 1.00 82.12 96 ASN A CA 1
ATOM 732 C C . ASN A 1 96 ? -13.690 2.986 11.862 1.00 82.12 96 ASN A C 1
ATOM 734 O O . ASN A 1 96 ? -14.106 3.964 12.476 1.00 82.12 96 ASN A O 1
ATOM 738 N N . THR A 1 97 ? -14.384 2.457 10.848 1.00 78.25 97 THR A N 1
ATOM 739 C CA . THR A 1 97 ? -15.702 2.972 10.430 1.00 78.25 97 THR A CA 1
ATOM 740 C C . THR A 1 97 ? -16.815 2.638 11.425 1.00 78.25 97 THR A C 1
ATOM 742 O O . THR A 1 97 ? -17.709 3.452 11.644 1.00 78.25 97 THR A O 1
ATOM 745 N N . GLN A 1 98 ? -16.742 1.475 12.076 1.00 72.62 98 GLN A N 1
ATOM 746 C CA . GLN A 1 98 ? -17.722 1.022 13.058 1.00 72.62 98 GLN A CA 1
ATOM 747 C C . GLN A 1 98 ? -17.524 1.679 14.431 1.00 72.62 98 GLN A C 1
ATOM 749 O O . GLN A 1 98 ? -18.454 1.716 15.221 1.00 72.62 98 GLN A O 1
ATOM 754 N N . ALA A 1 99 ? -16.361 2.254 14.736 1.00 61.78 99 ALA A N 1
ATOM 755 C CA . ALA A 1 99 ? -16.158 2.986 15.988 1.00 61.78 99 ALA A CA 1
ATOM 756 C C . AL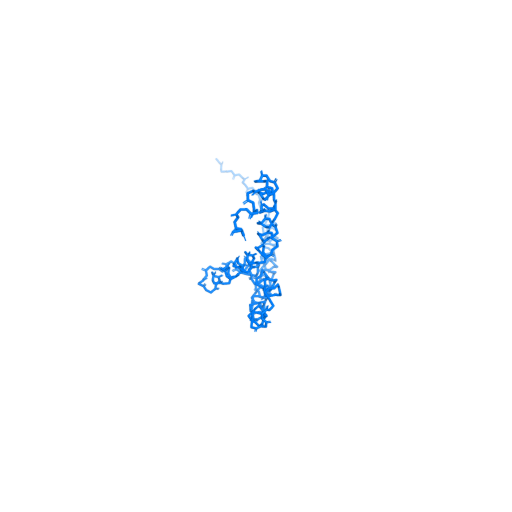A A 1 99 ? -16.911 4.337 16.045 1.00 61.78 99 ALA A C 1
ATOM 758 O O . ALA A 1 99 ? -17.082 4.888 17.130 1.00 61.78 99 ALA A O 1
ATOM 759 N N . GLY A 1 100 ? -17.366 4.876 14.903 1.00 57.94 100 GLY A N 1
ATOM 760 C CA . GLY A 1 100 ? -17.926 6.232 14.818 1.00 57.94 100 GLY A CA 1
ATOM 761 C C . GLY A 1 100 ? -19.456 6.364 14.872 1.00 57.94 100 GLY A C 1
ATOM 762 O O . GLY A 1 100 ? -19.936 7.360 15.403 1.00 57.94 100 GLY A O 1
ATOM 763 N N . SER A 1 101 ? -20.230 5.409 14.338 1.00 56.25 101 SER A N 1
ATOM 764 C CA . SER A 1 101 ? -21.695 5.567 14.142 1.00 56.25 101 SER A CA 1
ATOM 765 C C . SER A 1 101 ? -22.620 4.642 14.955 1.00 56.25 101 SER A C 1
ATOM 767 O O . SER A 1 101 ? -23.618 5.146 15.464 1.00 56.25 101 SER A O 1
ATOM 769 N N . PRO A 1 102 ? -22.333 3.344 15.188 1.00 60.81 102 PRO A N 1
ATOM 770 C CA . PRO A 1 102 ? -23.353 2.412 15.664 1.00 60.81 102 PRO A CA 1
ATOM 771 C C . PRO A 1 102 ? -23.820 2.704 17.087 1.00 60.81 102 PRO A C 1
ATOM 773 O O . PRO A 1 102 ? -24.992 2.530 17.382 1.00 60.81 102 PRO A O 1
ATOM 776 N N . LEU A 1 103 ? -22.928 3.136 17.986 1.00 58.53 103 LEU A N 1
ATOM 777 C CA . LEU A 1 103 ? -23.298 3.385 19.384 1.00 58.53 103 LEU A CA 1
ATOM 778 C C . LEU A 1 103 ? -24.132 4.658 19.552 1.00 58.53 103 LEU A C 1
ATOM 780 O O . LEU A 1 103 ? -25.061 4.663 20.354 1.00 58.53 103 LEU A O 1
ATOM 784 N N . PHE A 1 104 ? -23.822 5.716 18.801 1.00 60.78 104 PHE A N 1
ATOM 785 C CA . PHE A 1 104 ? -24.598 6.954 18.844 1.00 60.78 104 PHE A CA 1
ATOM 786 C C . PHE A 1 104 ? -25.931 6.803 18.111 1.00 60.78 104 PHE A C 1
ATOM 788 O O . PHE A 1 104 ? -26.941 7.226 18.657 1.00 60.78 104 PHE A O 1
ATOM 795 N N . GLU A 1 105 ? -25.961 6.124 16.959 1.00 61.72 105 GLU A N 1
ATOM 796 C CA . GLU A 1 105 ? -27.214 5.818 16.253 1.00 61.72 105 GLU A CA 1
ATOM 797 C C . GLU A 1 105 ? -28.113 4.883 17.075 1.00 61.72 105 GLU A C 1
ATOM 799 O O . GLU A 1 105 ? -29.300 5.160 17.213 1.00 61.72 105 GLU A O 1
ATOM 804 N N . MET A 1 106 ? -27.568 3.837 17.714 1.00 62.59 106 MET A N 1
ATOM 805 C CA . MET A 1 106 ? -28.354 2.979 18.616 1.00 62.59 106 MET A CA 1
ATOM 806 C C . MET A 1 106 ? -28.855 3.736 19.852 1.00 62.59 106 MET A C 1
ATOM 808 O O . MET A 1 106 ? -29.965 3.481 20.316 1.00 62.59 106 MET A O 1
ATOM 81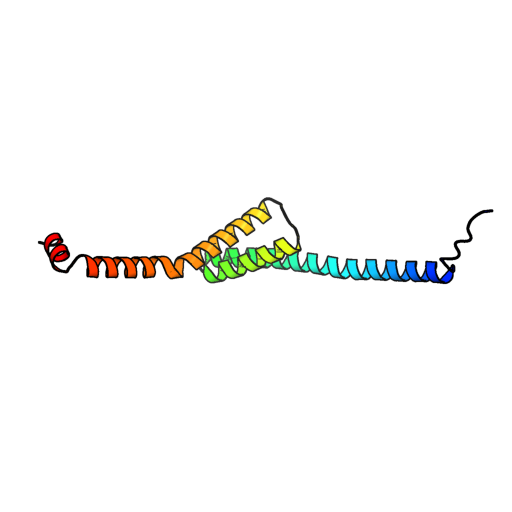2 N N . ALA A 1 107 ? -28.062 4.661 20.401 1.00 65.62 107 ALA A N 1
ATOM 813 C CA . ALA A 1 107 ? -28.487 5.481 21.533 1.00 65.62 107 ALA A CA 1
ATOM 814 C C . ALA A 1 107 ? -29.569 6.496 21.134 1.00 65.62 107 ALA A C 1
ATOM 816 O O . ALA A 1 107 ? -30.517 6.699 21.889 1.00 65.62 107 ALA A O 1
ATOM 817 N N . GLU A 1 108 ? -29.458 7.111 19.958 1.00 69.81 108 GLU A N 1
ATOM 818 C CA . GLU A 1 108 ? -30.452 8.043 19.424 1.00 69.81 108 GLU A CA 1
ATOM 819 C C . GLU A 1 108 ? -31.766 7.321 19.096 1.00 69.81 108 GLU A C 1
ATOM 821 O O . GLU A 1 108 ? -32.830 7.763 19.529 1.00 69.81 108 GLU A O 1
ATOM 826 N N . GLU A 1 109 ? -31.697 6.146 18.465 1.00 72.12 109 GLU A N 1
ATOM 827 C CA . GLU A 1 109 ? -32.868 5.314 18.177 1.00 72.12 109 GLU A CA 1
ATOM 828 C C . GLU A 1 109 ? -33.542 4.799 19.460 1.00 72.12 109 GLU A C 1
ATOM 830 O O . GLU A 1 109 ? -34.771 4.814 19.568 1.00 72.12 109 GLU A O 1
ATOM 835 N N . ALA A 1 110 ? -32.765 4.416 20.479 1.00 68.75 110 ALA A N 1
ATOM 836 C CA . ALA A 1 110 ? -33.307 4.048 21.786 1.00 68.75 110 ALA A CA 1
ATOM 837 C C . ALA A 1 110 ? -33.988 5.239 22.483 1.00 68.75 110 ALA A C 1
ATOM 839 O O . ALA A 1 110 ? -35.053 5.080 23.081 1.00 68.75 110 ALA A O 1
ATOM 840 N N . VAL A 1 111 ? -33.415 6.442 22.394 1.00 71.12 111 VAL A N 1
ATOM 841 C CA . VAL A 1 111 ? -34.013 7.666 22.953 1.00 71.12 111 VAL A CA 1
ATOM 842 C C . VAL A 1 111 ? -35.310 8.032 22.231 1.00 71.12 111 VAL A C 1
ATOM 844 O O . VAL A 1 111 ? -36.284 8.414 22.887 1.00 71.12 111 VAL A O 1
ATOM 847 N N . ASP A 1 112 ? -35.360 7.888 20.910 1.00 75.06 112 ASP A N 1
ATOM 848 C CA . ASP A 1 112 ? -36.568 8.154 20.130 1.00 75.06 112 ASP A CA 1
ATOM 849 C C . ASP A 1 112 ? -37.663 7.112 20.381 1.00 75.06 112 ASP A C 1
ATOM 851 O O . ASP A 1 112 ? -38.829 7.485 20.540 1.00 75.06 112 ASP A O 1
ATOM 855 N N . GLN A 1 113 ? -37.309 5.832 20.541 1.00 67.94 113 GLN A N 1
ATOM 856 C CA . GLN A 1 113 ? -38.261 4.808 20.979 1.00 67.94 113 GLN A CA 1
ATOM 857 C C . GLN A 1 113 ? -38.806 5.095 22.382 1.00 67.94 113 GLN A C 1
ATOM 859 O O . GLN A 1 113 ? -40.016 5.010 22.584 1.00 67.94 113 GLN A O 1
ATOM 864 N N . ILE A 1 114 ? -37.961 5.515 23.333 1.00 67.00 114 ILE A N 1
ATOM 865 C CA . ILE A 1 114 ? -38.391 5.885 24.693 1.00 67.00 114 ILE A CA 1
ATOM 8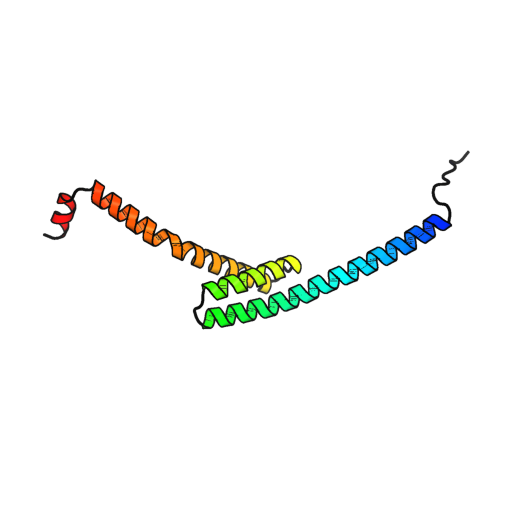66 C C . ILE A 1 114 ? -39.345 7.089 24.668 1.00 67.00 114 ILE A C 1
ATOM 868 O O . ILE A 1 114 ? -40.349 7.102 25.387 1.00 67.00 114 ILE A O 1
ATOM 872 N N . LYS A 1 115 ? -39.076 8.091 23.819 1.00 66.38 115 LYS A N 1
ATOM 873 C CA . LYS A 1 115 ? -39.973 9.242 23.624 1.00 66.38 115 LYS A CA 1
ATOM 874 C C . LYS A 1 115 ? -41.318 8.837 23.020 1.00 66.38 115 LYS A C 1
ATOM 876 O O . LYS A 1 115 ? -42.336 9.402 23.413 1.00 66.38 115 LYS A O 1
ATOM 881 N N . GLN A 1 116 ? -41.338 7.876 22.095 1.00 63.88 116 GLN A N 1
ATOM 882 C CA . GLN A 1 116 ? -42.569 7.382 21.468 1.00 63.88 116 GLN A CA 1
ATOM 883 C C . GLN A 1 116 ? -43.372 6.437 22.375 1.00 63.88 116 GLN A C 1
ATOM 885 O O . GLN A 1 116 ? -44.600 6.458 22.325 1.00 63.88 116 GLN A O 1
ATOM 890 N N . SER A 1 117 ? -42.717 5.643 23.230 1.00 63.28 117 SER A N 1
ATOM 891 C CA . SER A 1 117 ? -43.381 4.670 24.112 1.00 63.28 117 SER A CA 1
ATOM 892 C C . SER A 1 117 ? -44.057 5.280 25.348 1.00 63.28 117 SER A C 1
ATOM 894 O O . SER A 1 117 ? -44.773 4.581 26.061 1.00 63.28 117 SER A O 1
ATOM 896 N N . GLY A 1 118 ? -43.873 6.580 25.596 1.00 61.53 118 GLY A N 1
ATOM 897 C CA . GLY A 1 118 ? -44.494 7.293 26.711 1.00 61.53 118 GLY A CA 1
ATOM 898 C C . GLY A 1 118 ? -43.872 6.966 28.076 1.00 61.53 118 GLY A C 1
ATOM 899 O O . GLY A 1 118 ? -43.568 5.820 28.407 1.00 61.53 118 GLY A O 1
ATOM 900 N N . LEU A 1 119 ? -43.707 8.001 28.905 1.00 60.16 119 LEU A N 1
ATOM 901 C CA . LEU A 1 119 ? -43.135 7.930 30.261 1.00 60.16 119 LEU A CA 1
ATOM 902 C C . LEU A 1 119 ? -43.831 6.907 31.182 1.00 60.16 119 LEU A C 1
ATOM 904 O O . LEU A 1 119 ? -43.196 6.374 32.093 1.00 60.16 119 LEU A O 1
ATOM 908 N N . ASP A 1 120 ? -45.107 6.610 30.930 1.00 60.78 120 ASP A N 1
ATOM 909 C CA . ASP A 1 120 ? -45.921 5.709 31.752 1.00 60.78 120 ASP A CA 1
ATOM 910 C C . ASP A 1 120 ? -45.534 4.231 31.575 1.00 60.78 120 ASP A C 1
ATOM 912 O O . ASP A 1 120 ? -45.525 3.475 32.546 1.00 60.78 120 ASP A O 1
ATOM 916 N N . SER A 1 121 ? -45.123 3.828 30.364 1.00 60.72 121 SER A N 1
ATOM 917 C CA . SER A 1 121 ? -44.615 2.474 30.091 1.00 60.72 121 SER A CA 1
ATOM 918 C C . SER A 1 121 ? -43.314 2.208 30.847 1.00 60.72 121 SER A C 1
ATOM 920 O O . SER A 1 121 ? -43.099 1.116 31.366 1.00 60.72 121 SER A O 1
ATOM 922 N N . TRP A 1 122 ? -42.442 3.214 30.926 1.00 62.25 122 TRP A N 1
ATOM 923 C CA . TRP A 1 122 ? -41.126 3.088 31.550 1.00 62.25 122 TRP A CA 1
ATOM 924 C C . TRP A 1 122 ? -41.226 2.950 33.070 1.00 62.25 122 TRP A C 1
ATOM 926 O O . TRP A 1 122 ? -40.544 2.121 33.659 1.00 62.25 122 TRP A O 1
ATOM 936 N N . LYS A 1 123 ? -42.126 3.710 33.703 1.00 63.91 123 LYS A N 1
ATOM 937 C CA . LYS A 1 123 ? -42.373 3.635 35.151 1.00 63.91 123 LYS A CA 1
ATOM 938 C C . LYS A 1 123 ? -42.834 2.245 35.600 1.00 63.91 123 LYS A C 1
ATOM 940 O O . LYS A 1 123 ? -42.388 1.773 36.634 1.00 63.91 123 LYS A O 1
ATOM 945 N N . SER A 1 124 ? -43.641 1.568 34.782 1.00 66.38 124 SER A N 1
ATOM 946 C CA . SER A 1 124 ? -44.167 0.229 35.086 1.00 66.38 124 SER A CA 1
ATOM 947 C C . SER A 1 124 ? -43.135 -0.908 35.053 1.00 66.38 124 SER A C 1
ATOM 949 O O . SER A 1 124 ? -43.440 -2.008 35.499 1.00 66.38 124 SER A O 1
ATOM 951 N N . LEU A 1 125 ? 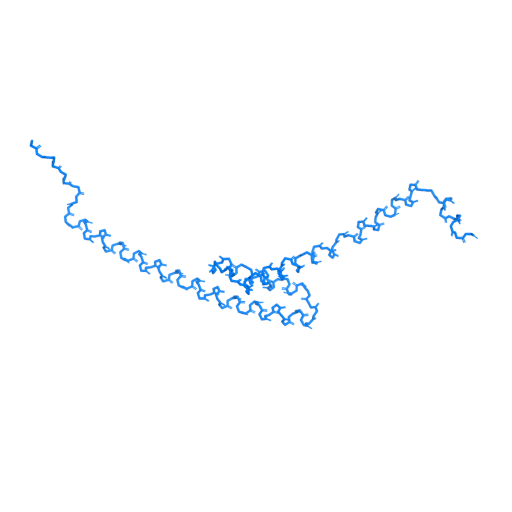-41.933 -0.670 34.515 1.00 62.38 125 LEU A N 1
ATOM 952 C CA . LEU A 1 125 ? -40.854 -1.666 34.467 1.00 62.38 125 LEU A CA 1
ATOM 953 C C . LEU A 1 125 ? -39.953 -1.644 35.713 1.00 62.38 125 LEU A C 1
ATOM 955 O O . LEU A 1 125 ? -39.141 -2.553 35.879 1.00 62.38 125 LEU A O 1
ATOM 959 N N . PHE A 1 126 ? -40.064 -0.605 36.549 1.00 64.75 126 PHE A N 1
ATOM 960 C CA . PHE A 1 126 ? -39.220 -0.396 37.733 1.00 64.75 126 PHE A CA 1
ATOM 961 C C . PHE A 1 126 ? -40.013 -0.288 39.050 1.00 64.75 126 PHE A C 1
ATOM 963 O O . PHE A 1 126 ? -39.387 -0.092 40.093 1.00 64.75 126 PHE A O 1
ATOM 970 N N . ASP A 1 127 ? -41.342 -0.424 38.998 1.00 53.72 127 ASP A N 1
ATOM 971 C CA . ASP A 1 127 ? -42.208 -0.748 40.147 1.00 53.72 127 ASP A CA 1
ATOM 972 C C . ASP A 1 127 ? -42.353 -2.276 40.277 1.00 53.72 127 ASP A C 1
ATOM 974 O O . ASP A 1 127 ? -42.365 -2.777 41.426 1.00 53.72 127 ASP A O 1
#

Sequence (127 aa):
PAPRTRLLTPFRAILSGIILIVGLTGYGILHSRKMEQASETLKTATQTGQELLEQEDLIGANAAYQKAFEALTVLDRTDPAANDIRQTSRELLAINTQAGSPLFEMAEEAVDQIKQSGLDSWKSLFD

Radius of gyration: 30.05 Å; chains: 1; bounding box: 63×25×103 Å

pLDDT: mean 82.3, std 13.48, range [48.22, 96.0]

Secondary structure (DSSP, 8-state):
---------HHHHHHHHHHHHHHHHHHHHHHHHHHHHHHHHHHHHHHHHHHHHHTT-HHHHHHHHHHHHHHHHHTT--SHHHHHHHHHHHHHHHHHHHTTSHHHHHHHHHHHHHHHH-HHHHHTTT-